Protein AF-A0A090WZH8-F1 (afdb_monomer)

pLDDT: mean 91.67, std 7.29, range [58.28, 97.0]

Organism: NCBI:txid221126

Solvent-accessible surface area (backbone atoms only — not comparable to full-atom values): 3536 Å² total; per-residue (Å²): 126,78,48,76,58,97,72,30,70,41,78,74,64,94,66,78,59,73,88,76,57,61,79,93,71,71,56,88,90,74,74,80,73,75,72,83,88,64,66,54,75,54,99,93,38,76,50,73,61

Mean predicted aligned error: 4.52 Å

Sequence (49 aa):
MSAIINNIEIIKAKSTKINDVDFDNLKFGSVFSDHMLVCNYENGKWQAP

Foldseek 3Di:
DWDADPQAIDDDQPDFCPVVDPPVDDDPPPDDGSDDGDWDQPPNDIDGD

Secondary structure (DSSP, 8-state):
--EEETTEEE---SS-SGGG--GGG--TTT---S------EETTEEPP-

InterPro domains:
  IPR043131 Branched-chain-amino-acid aminotransferase-like, N-terminal [G3DSA:3.30.470.10] (2-49)

Structure (mmCIF, N/CA/C/O backbone):
data_AF-A0A090WZH8-F1
#
_entry.id   AF-A0A090WZH8-F1
#
loop_
_atom_site.group_PDB
_atom_site.id
_atom_site.type_symbol
_atom_site.label_atom_id
_atom_site.label_alt_id
_atom_site.label_comp_id
_atom_site.label_asym_id
_atom_site.label_entity_id
_atom_site.label_seq_id
_atom_site.pdbx_PDB_ins_code
_atom_site.Cartn_x
_atom_site.Cartn_y
_atom_site.Cartn_z
_atom_site.occupancy
_atom_site.B_iso_or_equiv
_atom_site.auth_seq_id
_atom_site.auth_comp_id
_atom_site.auth_asym_id
_atom_site.auth_atom_id
_atom_site.pdbx_PDB_model_num
ATOM 1 N N . MET A 1 1 ? 13.462 1.973 10.898 1.00 58.28 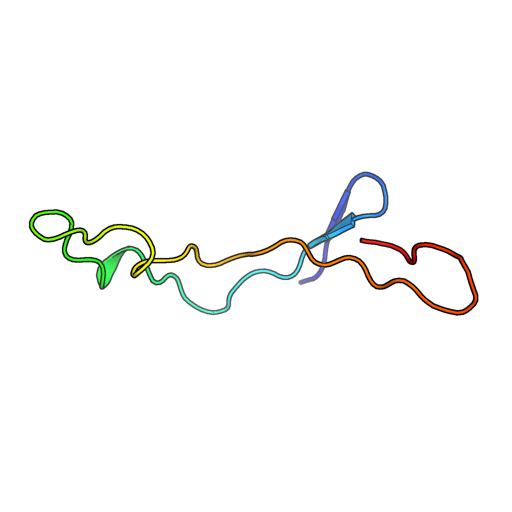1 MET A N 1
ATOM 2 C CA . MET A 1 1 ? 14.506 1.072 10.370 1.00 58.28 1 MET A CA 1
ATOM 3 C C . MET A 1 1 ? 14.015 0.558 9.029 1.00 58.28 1 MET A C 1
ATOM 5 O O . MET A 1 1 ? 12.929 -0.012 9.015 1.00 58.28 1 MET A O 1
ATOM 9 N N . SER A 1 2 ? 14.724 0.874 7.942 1.00 67.44 2 SER A N 1
ATOM 10 C CA . SER A 1 2 ? 14.398 0.417 6.582 1.00 67.44 2 SER A CA 1
ATOM 11 C C . SER A 1 2 ? 14.934 -1.006 6.397 1.00 67.44 2 SER A C 1
ATOM 13 O O . SER A 1 2 ? 16.008 -1.324 6.912 1.00 67.44 2 SER A O 1
ATOM 15 N N . ALA A 1 3 ? 14.155 -1.873 5.756 1.00 80.06 3 ALA A N 1
ATOM 16 C CA . ALA A 1 3 ? 14.555 -3.231 5.396 1.00 80.06 3 ALA A CA 1
ATOM 17 C C . ALA A 1 3 ? 14.378 -3.404 3.886 1.00 80.06 3 ALA A C 1
ATOM 19 O O . ALA A 1 3 ? 13.424 -2.873 3.325 1.00 80.06 3 ALA A O 1
ATOM 20 N N . ILE A 1 4 ? 15.277 -4.153 3.247 1.00 80.31 4 ILE A N 1
ATOM 21 C CA . ILE A 1 4 ? 15.206 -4.442 1.811 1.00 80.31 4 ILE A CA 1
ATOM 22 C C . ILE A 1 4 ? 14.934 -5.934 1.643 1.00 80.31 4 ILE A C 1
ATOM 24 O O . ILE A 1 4 ? 15.707 -6.763 2.126 1.00 80.31 4 ILE A O 1
ATOM 28 N N . ILE A 1 5 ? 13.841 -6.276 0.962 1.00 80.81 5 ILE A N 1
ATOM 29 C CA . ILE A 1 5 ? 13.495 -7.657 0.599 1.00 80.81 5 ILE A CA 1
ATOM 30 C C . ILE A 1 5 ? 13.270 -7.678 -0.906 1.00 80.81 5 ILE A C 1
ATOM 32 O O . ILE A 1 5 ? 12.412 -6.956 -1.401 1.00 80.81 5 ILE A O 1
ATOM 36 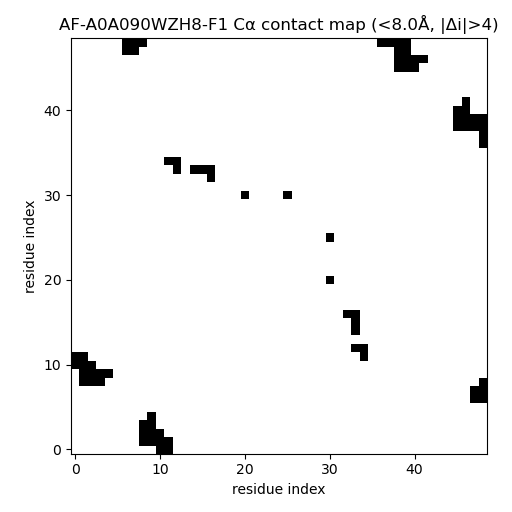N N . ASN A 1 6 ? 14.035 -8.491 -1.639 1.00 84.62 6 ASN A N 1
ATOM 37 C CA . ASN A 1 6 ? 13.912 -8.612 -3.099 1.00 84.62 6 ASN A CA 1
ATOM 38 C C . ASN A 1 6 ? 13.901 -7.249 -3.829 1.00 84.62 6 ASN A C 1
ATOM 40 O O . ASN A 1 6 ? 13.101 -7.040 -4.735 1.00 84.62 6 ASN A O 1
ATOM 44 N N . ASN A 1 7 ? 14.771 -6.321 -3.412 1.00 85.19 7 ASN A N 1
ATOM 45 C CA . ASN A 1 7 ? 14.904 -4.962 -3.958 1.00 85.19 7 ASN A CA 1
ATOM 46 C C . ASN A 1 7 ? 13.702 -4.023 -3.728 1.00 85.19 7 ASN A C 1
ATOM 48 O O . ASN A 1 7 ? 13.653 -2.974 -4.361 1.00 85.19 7 ASN A O 1
ATOM 52 N N . ILE A 1 8 ? 12.780 -4.367 -2.826 1.00 91.69 8 ILE A N 1
ATOM 53 C CA . ILE A 1 8 ? 11.699 -3.478 -2.384 1.00 91.69 8 ILE A CA 1
ATOM 54 C C . ILE A 1 8 ? 12.126 -2.797 -1.087 1.00 91.69 8 ILE A C 1
ATOM 56 O O . ILE A 1 8 ? 12.501 -3.486 -0.126 1.00 91.69 8 ILE A O 1
ATOM 60 N N . GLU A 1 9 ? 12.057 -1.467 -1.044 1.00 93.38 9 GLU A N 1
ATOM 61 C CA . GLU A 1 9 ? 12.270 -0.733 0.201 1.00 93.38 9 GLU A CA 1
ATOM 62 C C . GLU A 1 9 ? 11.034 -0.815 1.111 1.00 93.38 9 GLU A C 1
ATOM 64 O O . GLU A 1 9 ? 9.913 -0.485 0.730 1.00 93.38 9 GLU A O 1
ATOM 69 N N . ILE A 1 10 ? 11.240 -1.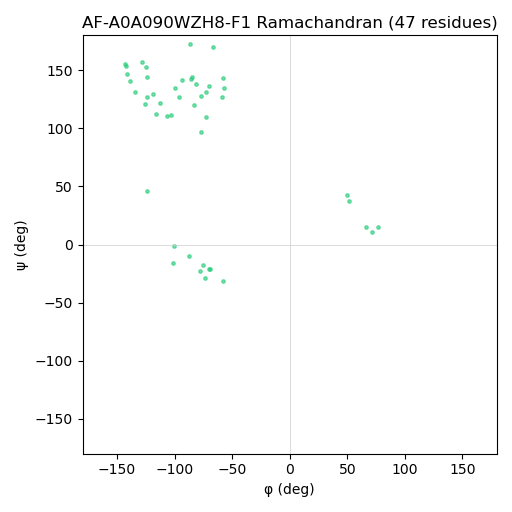221 2.368 1.00 93.38 10 ILE A N 1
ATOM 70 C CA . ILE A 1 10 ? 10.169 -1.296 3.362 1.00 93.38 10 ILE A CA 1
ATOM 71 C C . ILE A 1 10 ? 10.311 -0.163 4.371 1.00 93.38 10 ILE A C 1
ATOM 73 O O . ILE A 1 10 ? 11.165 -0.186 5.265 1.00 93.38 10 ILE A O 1
ATOM 77 N N . ILE A 1 11 ? 9.374 0.779 4.298 1.00 93.44 11 ILE A N 1
ATOM 78 C CA . ILE A 1 11 ? 9.229 1.865 5.263 1.00 93.44 11 ILE A CA 1
ATOM 79 C C . ILE A 1 11 ? 8.061 1.540 6.198 1.00 93.44 11 ILE A C 1
ATOM 81 O O . ILE A 1 11 ? 6.896 1.527 5.804 1.00 93.44 11 ILE A O 1
ATOM 85 N N . LYS A 1 12 ? 8.366 1.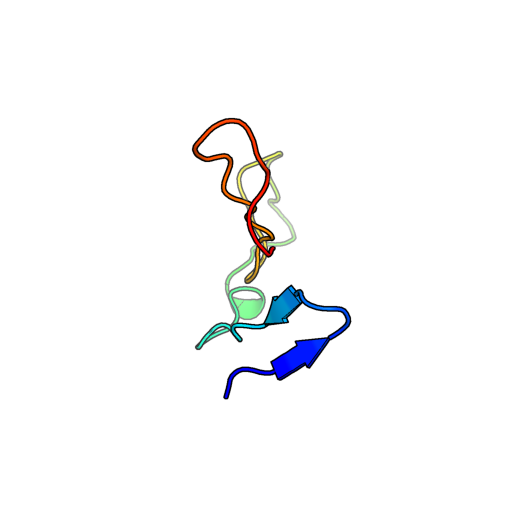264 7.471 1.00 94.62 12 LYS A N 1
ATOM 86 C CA . LYS A 1 12 ? 7.334 1.006 8.486 1.00 94.62 12 LYS A CA 1
ATOM 87 C C . LYS A 1 12 ? 6.607 2.301 8.864 1.00 94.62 12 LYS A C 1
ATOM 89 O O . LYS A 1 12 ? 7.255 3.290 9.206 1.00 94.62 12 LYS A O 1
ATOM 94 N N . ALA A 1 13 ? 5.274 2.261 8.875 1.00 94.88 13 ALA A N 1
ATOM 95 C CA . ALA A 1 13 ? 4.444 3.321 9.431 1.00 94.88 13 ALA A CA 1
ATOM 96 C C . ALA A 1 13 ? 4.785 3.567 10.912 1.00 94.88 13 ALA A C 1
ATOM 98 O O . ALA A 1 13 ? 5.103 2.636 11.655 1.00 94.88 13 ALA A O 1
ATOM 99 N N . LYS A 1 14 ? 4.736 4.834 11.339 1.00 95.31 14 LYS A N 1
ATOM 100 C CA . LYS A 1 14 ? 5.046 5.229 12.726 1.00 95.31 14 LYS A CA 1
ATOM 101 C C . LYS A 1 14 ? 3.941 4.841 13.711 1.00 95.31 14 LYS A C 1
ATOM 103 O O . LYS A 1 14 ? 4.225 4.607 14.879 1.00 95.31 14 LYS A O 1
ATOM 108 N N . SER A 1 15 ? 2.705 4.782 13.234 1.00 95.06 15 SER A N 1
ATOM 109 C CA . SER A 1 15 ? 1.512 4.406 13.986 1.00 95.06 15 SER A CA 1
ATOM 110 C C . SER A 1 15 ? 0.599 3.583 13.088 1.00 95.06 15 SER A C 1
ATOM 112 O O . SER A 1 15 ? 0.644 3.727 11.865 1.00 95.06 15 SER A O 1
ATOM 114 N N . THR A 1 16 ? -0.215 2.725 13.697 1.00 95.56 16 THR A N 1
ATOM 115 C CA . THR A 1 16 ? -1.239 1.964 12.981 1.00 95.56 16 THR A CA 1
ATOM 116 C C . THR A 1 16 ? -2.575 2.693 13.021 1.00 95.56 16 THR A C 1
ATOM 118 O O . THR A 1 16 ? -2.917 3.279 14.046 1.00 95.56 16 THR A O 1
ATOM 121 N N . LYS A 1 17 ? -3.325 2.647 11.920 1.00 93.56 17 LYS A N 1
ATOM 122 C CA . LYS A 1 17 ? -4.689 3.179 11.819 1.00 93.56 17 LYS A CA 1
ATOM 123 C C . LYS A 1 17 ? -5.752 2.172 12.245 1.00 93.56 17 LYS A C 1
ATOM 125 O O . LYS A 1 17 ? -6.904 2.554 12.379 1.00 93.56 17 LYS A O 1
ATOM 130 N N . ILE A 1 18 ? -5.398 0.899 12.456 1.00 94.19 18 ILE A N 1
ATOM 131 C CA . ILE A 1 18 ? -6.377 -0.181 12.671 1.00 94.19 18 ILE A CA 1
ATOM 132 C C . ILE A 1 18 ? -7.301 0.065 13.873 1.00 94.19 18 ILE A C 1
ATOM 134 O O . ILE A 1 18 ? -8.458 -0.335 13.842 1.00 94.19 18 ILE A O 1
ATOM 138 N N . ASN A 1 19 ? -6.801 0.751 14.903 1.00 93.69 19 ASN A N 1
ATOM 139 C CA . ASN A 1 19 ? -7.554 1.042 16.124 1.00 93.69 19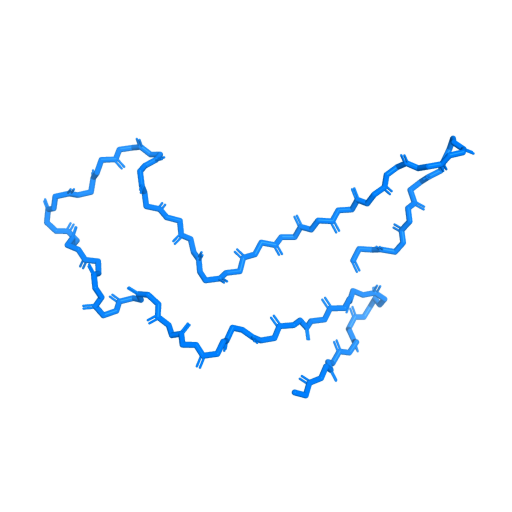 ASN A CA 1
ATOM 140 C C . ASN A 1 19 ? -8.604 2.149 15.936 1.00 93.69 19 ASN A C 1
ATOM 142 O O . ASN A 1 19 ? -9.510 2.259 16.755 1.00 93.69 19 ASN A O 1
ATOM 146 N N . ASP A 1 20 ? -8.484 2.945 14.871 1.00 90.94 20 ASP A N 1
ATOM 147 C CA . ASP A 1 20 ? -9.374 4.071 14.573 1.00 90.94 20 ASP A CA 1
ATOM 148 C C . ASP A 1 20 ? -10.431 3.705 13.512 1.00 90.94 20 ASP A C 1
ATOM 150 O O . ASP A 1 20 ? -11.253 4.540 13.130 1.00 90.94 20 ASP A O 1
ATOM 154 N N . VAL A 1 21 ? -10.404 2.470 12.994 1.00 93.44 21 VAL A N 1
ATOM 155 C CA . VAL A 1 21 ? -11.332 2.007 11.957 1.00 93.44 21 VAL A CA 1
ATOM 156 C C . VAL A 1 21 ? -12.644 1.550 12.590 1.00 93.44 21 VAL A C 1
ATOM 158 O O . VAL A 1 21 ? -12.681 0.586 13.351 1.00 93.44 21 VAL A O 1
A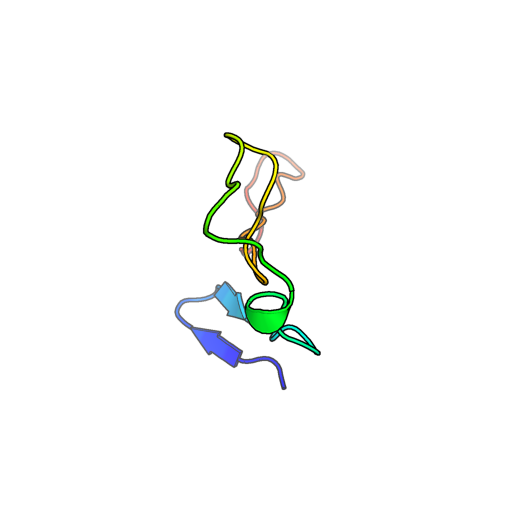TOM 161 N N . ASP A 1 22 ? -13.740 2.203 12.206 1.00 94.75 22 ASP A N 1
ATOM 162 C CA . ASP A 1 22 ? -15.096 1.713 12.451 1.00 94.75 22 ASP A CA 1
ATOM 163 C C . ASP A 1 22 ? -15.421 0.587 11.454 1.00 94.75 22 ASP A C 1
ATOM 165 O O . ASP A 1 22 ? -15.785 0.832 10.299 1.00 94.75 22 ASP A O 1
ATOM 169 N N . PHE A 1 23 ? -15.240 -0.658 11.900 1.00 92.19 23 PHE A N 1
ATOM 170 C CA . PHE A 1 23 ? -15.493 -1.853 11.094 1.00 92.19 23 PHE A CA 1
ATOM 171 C C . PHE A 1 23 ? -16.982 -2.099 10.818 1.00 92.19 23 PHE A C 1
ATOM 173 O O . PHE A 1 23 ? -17.301 -2.769 9.834 1.00 92.19 23 PHE A O 1
ATOM 180 N N . ASP A 1 24 ? -17.881 -1.532 11.625 1.00 96.25 24 ASP A N 1
ATOM 181 C CA . ASP A 1 24 ? -19.326 -1.688 11.450 1.00 96.25 24 ASP A CA 1
ATOM 182 C C . ASP A 1 24 ? -19.858 -0.781 10.324 1.00 96.25 24 ASP A C 1
ATOM 184 O O . ASP A 1 24 ? -20.878 -1.089 9.706 1.00 96.25 24 ASP A O 1
ATOM 188 N N . ASN A 1 25 ? -19.142 0.306 9.997 1.00 94.56 25 ASN A N 1
ATOM 189 C CA . ASN A 1 25 ? -19.535 1.291 8.981 1.00 94.56 25 ASN A CA 1
ATOM 190 C C . ASN A 1 25 ? -18.484 1.500 7.873 1.00 94.56 25 ASN A C 1
ATOM 192 O O . ASN A 1 25 ? -18.190 2.629 7.462 1.00 94.56 25 ASN A O 1
ATOM 196 N N . LEU A 1 26 ? -17.942 0.410 7.327 1.00 94.00 26 LEU A N 1
ATOM 197 C CA . LEU A 1 26 ? -16.982 0.462 6.221 1.00 94.00 26 LEU A CA 1
ATOM 198 C C . LEU A 1 26 ? -17.642 0.838 4.887 1.00 94.00 26 LEU A C 1
ATOM 200 O O . LEU A 1 26 ? -18.342 0.041 4.260 1.00 94.00 26 LEU A O 1
ATOM 204 N N . LYS A 1 27 ? -17.354 2.049 4.399 1.00 95.06 27 LYS A N 1
ATOM 205 C CA . LYS A 1 27 ? -17.725 2.467 3.042 1.00 95.06 27 LYS A CA 1
ATOM 206 C C . LYS A 1 27 ? -16.656 2.037 2.041 1.00 95.06 27 LYS A C 1
ATOM 208 O O . LYS A 1 27 ? -15.453 2.097 2.304 1.00 95.06 27 LYS A O 1
ATOM 213 N N . PHE A 1 28 ? -17.102 1.625 0.859 1.00 95.19 28 PHE A N 1
ATOM 214 C CA . PHE A 1 28 ? -16.204 1.221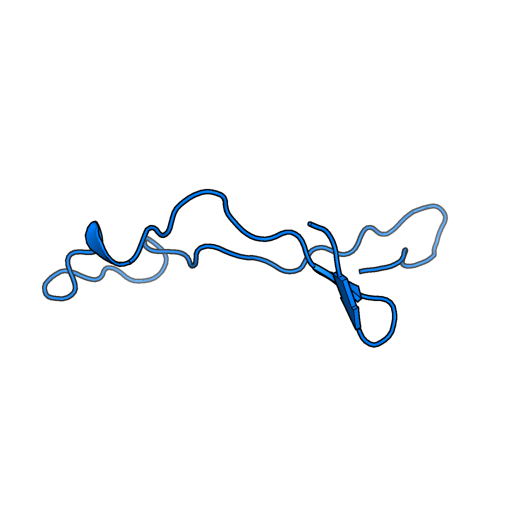 -0.217 1.00 95.19 28 PHE A CA 1
ATOM 215 C C . PHE A 1 28 ? -15.247 2.362 -0.598 1.00 95.19 28 PHE A C 1
ATOM 217 O O . PHE A 1 28 ? -15.683 3.477 -0.881 1.00 95.19 28 PHE A O 1
ATOM 224 N N . GLY A 1 29 ? -13.943 2.074 -0.599 1.00 93.81 29 GLY A N 1
ATOM 225 C CA . GLY A 1 29 ? -12.899 3.012 -1.021 1.00 93.81 29 GLY A CA 1
ATOM 226 C C . GLY A 1 29 ? -12.626 4.188 -0.075 1.00 93.81 29 GLY A C 1
ATOM 227 O O . GLY A 1 29 ? -11.915 5.105 -0.472 1.00 93.81 29 GLY A O 1
ATOM 228 N N . SER A 1 30 ? -13.170 4.199 1.150 1.00 93.50 30 SER A N 1
ATOM 229 C CA . SER A 1 30 ? -12.937 5.291 2.113 1.00 93.50 30 SER A CA 1
ATOM 230 C C . SER A 1 30 ? -11.905 4.974 3.197 1.00 93.50 30 SER A C 1
ATOM 232 O O . SER A 1 30 ? -11.449 5.887 3.880 1.00 93.50 30 SER A O 1
ATOM 234 N N . VAL A 1 31 ? -11.557 3.697 3.384 1.00 94.00 31 VAL A N 1
ATOM 235 C CA . VAL A 1 31 ? -10.593 3.236 4.394 1.00 94.00 31 VAL A CA 1
ATOM 236 C C . VAL A 1 31 ? -9.419 2.556 3.694 1.00 94.00 31 VAL A C 1
ATOM 238 O O . VAL A 1 31 ? -9.617 1.679 2.856 1.00 94.00 31 VAL A O 1
ATOM 241 N N . PHE A 1 32 ? -8.199 2.969 4.041 1.00 94.12 32 PHE A N 1
ATOM 242 C CA . PHE A 1 32 ? -6.947 2.497 3.441 1.00 94.12 32 PHE A CA 1
ATOM 243 C C . PHE A 1 32 ? -5.997 1.960 4.514 1.00 94.12 32 PHE A C 1
ATOM 245 O O . PHE A 1 32 ? -6.036 2.408 5.661 1.00 94.12 32 PHE A O 1
ATOM 252 N N . SER A 1 33 ? -5.118 1.034 4.125 1.00 94.88 33 SER A N 1
ATOM 253 C CA . SER A 1 33 ? -4.092 0.451 4.994 1.00 94.88 33 SER A CA 1
ATOM 254 C C . SER A 1 33 ? -3.021 1.456 5.435 1.00 94.88 33 SER A C 1
ATOM 256 O O . SER A 1 33 ? -2.915 2.578 4.930 1.00 94.88 33 SER A O 1
ATOM 258 N N . ASP A 1 34 ? -2.188 1.022 6.381 1.00 96.69 34 ASP A N 1
ATOM 259 C CA . ASP A 1 34 ? -1.035 1.785 6.875 1.00 96.69 34 ASP A CA 1
ATOM 260 C C . ASP A 1 34 ? 0.089 1.919 5.836 1.00 96.69 34 ASP A C 1
ATOM 262 O O . ASP A 1 34 ? 0.910 2.834 5.921 1.00 96.69 34 ASP A O 1
ATOM 266 N N . HIS A 1 35 ? 0.113 1.027 4.842 1.00 95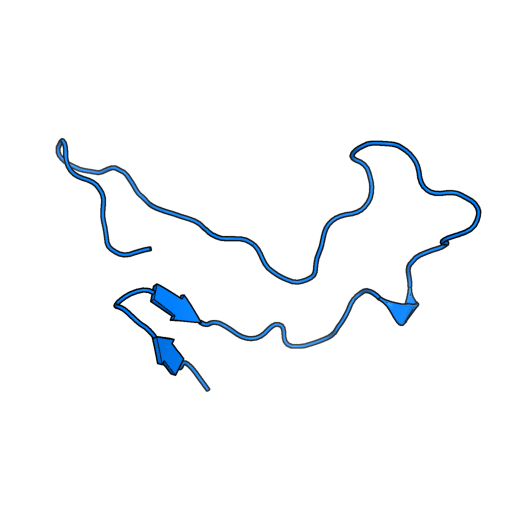.69 35 HIS A N 1
ATOM 267 C CA . HIS A 1 35 ? 1.161 0.939 3.829 1.00 95.69 35 HIS A CA 1
ATOM 268 C C . HIS A 1 35 ? 0.585 0.923 2.418 1.00 95.69 35 HIS A C 1
ATOM 270 O O . HIS A 1 35 ? -0.558 0.514 2.198 1.00 95.69 35 HIS A O 1
ATOM 276 N N . MET A 1 36 ? 1.424 1.327 1.469 1.00 95.00 36 MET A N 1
ATOM 277 C CA . MET A 1 36 ? 1.192 1.247 0.032 1.00 95.00 36 MET A CA 1
ATOM 278 C C . MET A 1 36 ? 2.509 0.912 -0.674 1.00 95.00 36 MET A C 1
ATOM 280 O O . MET A 1 36 ? 3.580 1.198 -0.142 1.00 95.00 36 MET A O 1
ATOM 284 N N . LEU A 1 37 ? 2.415 0.324 -1.864 1.00 94.75 37 LEU A N 1
ATOM 285 C CA . LEU A 1 37 ? 3.548 0.113 -2.762 1.00 94.75 37 LEU A CA 1
ATOM 286 C C . LEU A 1 37 ? 3.540 1.210 -3.828 1.00 94.75 37 LEU A C 1
ATOM 288 O O . LEU A 1 37 ? 2.480 1.506 -4.384 1.00 94.75 37 LEU A O 1
ATOM 292 N N . VAL A 1 38 ? 4.697 1.802 -4.114 1.00 93.50 38 VAL A N 1
ATOM 293 C CA . VAL A 1 38 ? 4.834 2.867 -5.114 1.00 93.50 38 VAL A CA 1
ATOM 294 C C . VAL A 1 38 ? 6.040 2.569 -5.987 1.00 93.50 38 VAL A C 1
ATOM 296 O O . VAL A 1 38 ? 7.122 2.342 -5.472 1.00 93.50 38 VAL A O 1
ATOM 299 N N . CYS A 1 39 ? 5.862 2.636 -7.305 1.00 93.38 39 CYS A N 1
ATOM 300 C CA . CYS A 1 39 ? 6.960 2.533 -8.260 1.00 93.38 39 CYS A CA 1
ATOM 301 C C . CYS A 1 39 ? 6.950 3.765 -9.159 1.00 93.38 39 CYS A C 1
ATOM 303 O O . CYS A 1 39 ? 5.932 4.062 -9.788 1.00 93.38 39 CYS A O 1
ATOM 305 N N . ASN A 1 40 ? 8.083 4.452 -9.267 1.00 94.62 40 ASN A N 1
ATOM 306 C CA . ASN A 1 40 ? 8.214 5.585 -10.179 1.00 94.62 40 ASN A CA 1
ATOM 307 C C . ASN A 1 40 ? 8.579 5.100 -11.587 1.00 94.62 40 ASN A C 1
ATOM 309 O O . ASN A 1 40 ? 9.346 4.147 -11.751 1.00 94.62 40 ASN A O 1
ATOM 313 N N . TYR A 1 41 ? 8.053 5.777 -12.609 1.00 96.06 41 TYR A N 1
ATOM 314 C CA . TYR A 1 41 ? 8.437 5.566 -14.003 1.00 96.06 41 TYR A CA 1
ATOM 315 C C . TYR A 1 41 ? 9.075 6.837 -14.551 1.00 96.06 41 TYR A C 1
ATOM 317 O O . TYR A 1 41 ? 8.412 7.860 -14.712 1.00 96.06 41 TYR A O 1
ATOM 325 N N . GLU A 1 42 ? 10.369 6.768 -14.843 1.00 97.00 42 GLU A N 1
ATOM 326 C CA . GLU A 1 42 ? 11.176 7.921 -15.235 1.00 97.00 42 GLU A CA 1
ATOM 327 C C . GLU A 1 42 ? 12.114 7.533 -16.377 1.00 97.00 42 GLU A C 1
ATOM 329 O O . GLU A 1 42 ? 12.656 6.426 -16.405 1.00 97.00 42 GLU A O 1
ATOM 334 N N . ASN A 1 43 ? 12.307 8.435 -17.345 1.00 96.69 43 ASN A N 1
ATOM 335 C CA . ASN A 1 43 ? 13.207 8.228 -18.489 1.00 96.69 43 ASN A CA 1
ATOM 336 C C . ASN A 1 43 ? 12.973 6.899 -19.240 1.00 96.69 43 ASN A C 1
ATOM 338 O O . ASN A 1 43 ? 13.914 6.244 -19.691 1.00 96.69 43 ASN A O 1
ATOM 342 N N . GLY A 1 44 ? 11.707 6.488 -19.360 1.00 96.94 44 GLY A N 1
ATOM 343 C CA . GLY A 1 44 ? 11.319 5.271 -20.073 1.00 96.94 44 GLY A CA 1
ATOM 344 C C . GLY A 1 44 ? 11.574 3.967 -19.310 1.00 96.94 44 GLY A C 1
ATOM 345 O O . GLY A 1 44 ? 11.596 2.906 -19.935 1.00 96.94 44 GLY A O 1
ATOM 346 N N . LYS A 1 45 ? 11.820 4.017 -17.993 1.00 96.50 45 LYS A N 1
ATOM 347 C CA . LYS A 1 45 ? 12.094 2.830 -17.171 1.00 96.50 45 LYS A CA 1
ATOM 348 C C . LYS A 1 45 ? 11.439 2.921 -15.795 1.00 96.50 45 LYS A C 1
ATOM 350 O O . LYS A 1 45 ? 11.353 3.993 -15.196 1.00 96.50 45 LYS A O 1
ATOM 355 N N . TRP A 1 46 ? 11.029 1.764 -15.284 1.00 94.81 46 TRP A N 1
ATOM 356 C CA . TRP A 1 46 ? 10.614 1.611 -13.893 1.00 94.81 46 TRP A CA 1
ATOM 357 C C . TRP A 1 46 ? 11.820 1.724 -12.964 1.00 94.81 46 TRP A C 1
ATOM 359 O O . TRP A 1 46 ? 12.879 1.156 -13.243 1.00 94.81 46 TRP A O 1
ATOM 369 N N . GLN A 1 47 ? 11.642 2.462 -11.875 1.00 91.75 47 GLN A N 1
ATOM 370 C CA . GLN A 1 47 ? 12.606 2.560 -10.786 1.00 91.75 47 GLN A CA 1
ATOM 371 C C . GLN A 1 47 ? 12.390 1.430 -9.776 1.00 91.75 47 GLN A C 1
ATOM 373 O O . GLN A 1 47 ? 11.435 0.656 -9.888 1.00 91.75 47 GLN A O 1
ATOM 378 N N . ALA A 1 48 ? 13.302 1.324 -8.808 1.00 90.06 48 ALA A N 1
ATOM 379 C CA . ALA A 1 48 ? 13.128 0.389 -7.709 1.00 90.06 48 ALA A CA 1
ATOM 380 C C . ALA A 1 48 ? 11.798 0.677 -6.971 1.00 90.06 48 ALA A C 1
ATOM 382 O O . ALA A 1 48 ? 11.486 1.853 -6.754 1.00 90.06 48 ALA A O 1
ATOM 383 N N . PRO A 1 49 ? 11.018 -0.371 -6.660 1.00 86.12 49 PRO A N 1
ATOM 384 C CA . PRO A 1 49 ? 9.798 -0.282 -5.860 1.00 86.12 49 PRO A CA 1
ATOM 385 C C . PRO A 1 49 ? 10.053 0.034 -4.378 1.00 86.12 49 PRO A C 1
ATOM 387 O O . PRO A 1 49 ? 11.121 -0.351 -3.842 1.00 86.12 49 PRO A O 1
#

Radius of gyration: 15.12 Å; 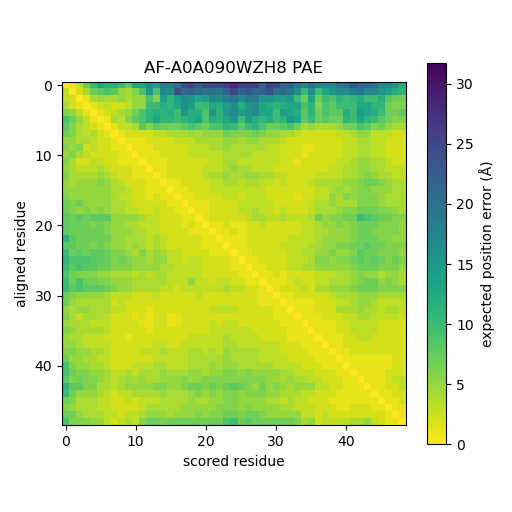Cα contacts (8 Å, |Δi|>4): 39; chains: 1; bounding box: 35×17×36 Å